Protein AF-A0AA38N1B0-F1 (afdb_monomer_lite)

Structure (mmCIF, N/CA/C/O backbone):
data_AF-A0AA38N1B0-F1
#
_entry.id   AF-A0AA38N1B0-F1
#
loop_
_atom_site.group_PDB
_atom_site.id
_atom_site.type_symbol
_atom_site.label_atom_id
_atom_site.label_alt_id
_atom_site.label_comp_id
_atom_site.label_asym_id
_atom_site.label_entity_id
_atom_site.label_seq_id
_atom_site.pdbx_PDB_ins_code
_atom_site.Cartn_x
_atom_site.Cartn_y
_atom_site.Cartn_z
_atom_site.occupancy
_atom_site.B_iso_or_equiv
_atom_site.auth_seq_id
_atom_site.auth_comp_id
_atom_site.auth_asym_id
_atom_site.auth_atom_id
_atom_site.pdbx_PDB_model_num
ATOM 1 N N . ALA A 1 1 ? -38.337 -31.401 10.855 1.00 45.81 1 ALA A N 1
ATOM 2 C CA . ALA A 1 1 ? -36.876 -31.281 10.657 1.00 45.81 1 ALA A CA 1
ATOM 3 C C . ALA A 1 1 ? -36.665 -30.199 9.605 1.00 45.81 1 ALA A C 1
ATOM 5 O O . ALA A 1 1 ? -37.387 -30.229 8.626 1.00 45.81 1 ALA A O 1
ATOM 6 N N . GLN A 1 2 ? -35.839 -29.174 9.771 1.00 42.50 2 GLN A N 1
ATOM 7 C CA . GLN A 1 2 ? -34.552 -29.083 10.456 1.00 42.50 2 GLN A CA 1
ATOM 8 C C . GLN A 1 2 ? -34.498 -27.804 11.305 1.00 42.50 2 GLN A C 1
ATOM 10 O O . GLN A 1 2 ? -34.863 -26.734 10.830 1.00 42.50 2 GLN A O 1
ATOM 15 N N . GLY A 1 3 ? -34.069 -27.936 12.560 1.00 41.25 3 GLY A N 1
ATOM 16 C CA . GLY A 1 3 ? -33.640 -26.801 13.369 1.00 41.25 3 GLY A CA 1
ATOM 17 C C . GLY A 1 3 ? -32.217 -26.426 12.973 1.00 41.25 3 GLY A C 1
ATOM 18 O O . GLY A 1 3 ? -31.372 -27.308 12.811 1.00 41.25 3 GLY A O 1
ATOM 19 N N . ASP A 1 4 ? -31.981 -25.132 12.787 1.00 41.34 4 ASP A N 1
ATOM 20 C CA . ASP A 1 4 ? -30.656 -24.564 12.584 1.00 41.34 4 ASP A CA 1
ATOM 21 C C . ASP A 1 4 ? -29.789 -24.841 13.826 1.00 41.34 4 ASP A C 1
ATOM 23 O O . ASP A 1 4 ? -30.097 -24.419 14.945 1.00 41.34 4 ASP A O 1
ATOM 27 N N . LEU A 1 5 ? -28.704 -25.591 13.622 1.00 48.16 5 LEU A N 1
ATOM 28 C CA . LEU A 1 5 ? -27.707 -25.953 14.634 1.00 48.16 5 LEU A CA 1
ATOM 29 C C . LEU A 1 5 ? -27.040 -24.722 15.282 1.00 48.16 5 LEU A C 1
ATOM 31 O O . LEU A 1 5 ? -26.420 -24.860 16.337 1.00 48.16 5 LEU A O 1
ATOM 35 N N . ALA A 1 6 ? -27.189 -23.525 14.703 1.00 47.28 6 ALA A N 1
ATOM 36 C CA . ALA A 1 6 ? -26.674 -22.277 15.263 1.00 47.28 6 ALA A CA 1
ATOM 37 C C . ALA A 1 6 ? -27.492 -21.729 16.449 1.00 47.28 6 ALA A C 1
ATOM 39 O O . ALA A 1 6 ? -26.969 -20.937 17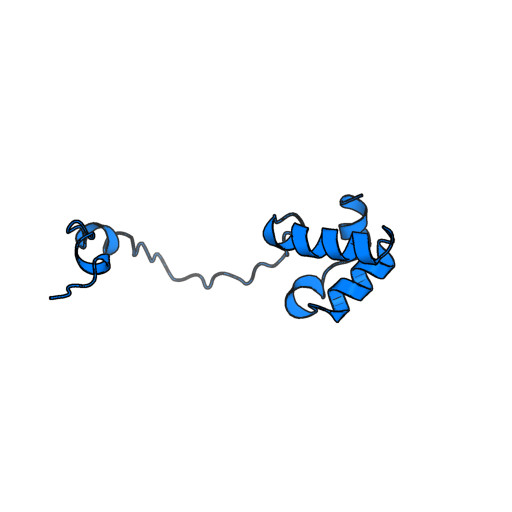.235 1.00 47.28 6 ALA A O 1
ATOM 40 N N . SER A 1 7 ? -28.758 -22.131 16.616 1.00 43.66 7 SER A N 1
ATOM 41 C CA . SER A 1 7 ? -29.605 -21.619 17.708 1.00 43.66 7 SER A CA 1
ATOM 42 C C . SER A 1 7 ? -29.460 -22.399 19.020 1.00 43.66 7 SER A C 1
ATOM 44 O O . SER A 1 7 ? -29.796 -21.875 20.077 1.00 43.66 7 SER A O 1
ATOM 46 N N . ILE A 1 8 ? -28.945 -23.633 18.977 1.00 50.66 8 ILE A N 1
ATOM 47 C CA . ILE A 1 8 ? -28.922 -24.555 20.131 1.00 50.66 8 ILE A CA 1
ATOM 48 C C . ILE A 1 8 ? -27.678 -24.353 21.020 1.00 50.66 8 ILE A C 1
ATOM 50 O O . ILE A 1 8 ? -27.644 -24.791 22.165 1.00 50.66 8 ILE A O 1
ATOM 54 N N . SER A 1 9 ? -26.653 -23.650 20.536 1.00 49.16 9 SER A N 1
ATOM 55 C CA . SER A 1 9 ? -25.360 -23.500 21.219 1.00 49.16 9 SER A CA 1
ATOM 56 C C . SER A 1 9 ? -25.208 -22.220 22.050 1.00 49.16 9 SER A C 1
ATOM 58 O O . SER A 1 9 ? -24.095 -21.900 22.465 1.00 49.16 9 SER A O 1
ATOM 60 N N . ARG A 1 10 ? -26.293 -21.492 22.349 1.00 52.03 10 ARG A N 1
ATOM 61 C CA . ARG A 1 10 ? -26.243 -20.366 23.295 1.00 52.03 10 ARG A CA 1
ATOM 62 C C . ARG A 1 10 ? -26.605 -20.844 24.707 1.00 52.03 10 ARG A C 1
ATOM 64 O O . ARG A 1 10 ? -27.791 -20.979 24.997 1.00 52.03 10 ARG A O 1
ATOM 71 N N . PRO A 1 11 ? -25.630 -21.104 25.600 1.00 45.75 11 PRO A N 1
ATOM 72 C CA . PRO A 1 11 ? -25.934 -21.216 27.019 1.00 45.75 11 PRO A CA 1
ATOM 73 C C . PRO A 1 11 ? -26.531 -19.882 27.488 1.00 45.75 11 PRO A C 1
ATOM 75 O O . PRO A 1 11 ? -25.996 -18.816 27.178 1.00 45.75 11 PRO A O 1
ATOM 78 N N . GLY A 1 12 ? -27.667 -19.963 28.183 1.00 52.84 12 GLY A N 1
ATOM 79 C CA . GLY A 1 12 ? -28.442 -18.837 28.700 1.00 52.84 12 GLY A CA 1
ATOM 80 C C . GLY A 1 12 ? -27.652 -17.964 29.671 1.00 52.84 12 GLY A C 1
ATOM 81 O O . GLY A 1 12 ? -27.728 -18.139 30.880 1.00 52.84 12 GLY A O 1
ATOM 82 N N . PHE A 1 13 ? -26.912 -17.009 29.120 1.00 49.94 13 PHE A N 1
ATOM 83 C CA . PHE A 1 13 ? -26.209 -15.960 29.848 1.00 49.94 13 PHE A CA 1
ATOM 84 C C . PHE A 1 13 ? -26.494 -14.609 29.183 1.00 49.94 13 PHE A C 1
ATOM 86 O O . PHE A 1 13 ? -25.590 -13.909 28.731 1.00 49.94 13 PHE A O 1
ATOM 93 N N . GLU A 1 14 ? -27.774 -14.246 29.100 1.00 54.31 14 GLU A N 1
ATOM 94 C CA . GLU A 1 14 ? -28.197 -12.898 28.686 1.00 54.31 14 GLU A CA 1
ATOM 95 C C . GLU A 1 14 ? -27.806 -11.840 29.741 1.00 54.31 14 GLU A C 1
ATOM 97 O O . GLU A 1 14 ? -27.532 -10.691 29.405 1.00 54.31 14 GLU A O 1
ATOM 102 N N . GLU A 1 15 ? -27.617 -12.250 30.999 1.00 51.66 15 GLU A N 1
ATOM 103 C CA . GLU A 1 15 ? -27.279 -11.364 32.124 1.00 51.66 15 GLU A CA 1
ATOM 104 C C . GLU A 1 15 ? -25.857 -10.768 32.063 1.00 51.66 15 GLU A C 1
ATOM 106 O O . GLU A 1 15 ? -25.589 -9.694 32.604 1.00 51.66 15 GLU A O 1
ATOM 111 N N . TRP A 1 16 ? -24.917 -11.426 31.373 1.00 50.31 16 TRP A N 1
ATOM 112 C CA . TRP A 1 16 ? -23.527 -10.952 31.272 1.00 50.31 16 TRP A CA 1
ATOM 113 C C . TRP A 1 16 ? -23.403 -9.675 30.423 1.00 50.31 16 TRP A C 1
ATOM 115 O O . TRP A 1 16 ? -22.436 -8.920 30.574 1.00 50.31 16 TRP A O 1
ATOM 125 N N . GLN A 1 17 ? -24.341 -9.442 29.495 1.00 53.16 17 GLN A N 1
ATOM 126 C CA . GLN A 1 17 ? -24.183 -8.409 28.468 1.00 53.16 17 GLN A CA 1
ATOM 127 C C . GLN A 1 17 ? -24.731 -7.049 28.918 1.00 53.16 17 GLN A C 1
ATOM 129 O O . GLN A 1 17 ? -24.239 -6.017 28.463 1.00 53.16 17 GLN A O 1
ATOM 134 N N . GLU A 1 18 ? -25.679 -7.026 29.856 1.00 53.09 18 GLU A N 1
ATOM 135 C CA . GLU A 1 18 ? -26.302 -5.784 30.330 1.00 53.09 18 GLU A CA 1
ATOM 136 C C . GLU A 1 18 ? -25.385 -4.983 31.271 1.00 53.09 18 GLU A C 1
ATOM 138 O O . GLU A 1 18 ? -25.387 -3.751 31.257 1.00 53.09 18 GLU A O 1
ATOM 143 N N . ASN A 1 19 ? -24.496 -5.657 32.008 1.00 52.59 19 ASN A N 1
ATOM 144 C CA . ASN A 1 19 ? -23.637 -5.026 33.017 1.00 52.59 19 ASN A CA 1
ATOM 145 C C . ASN A 1 19 ? -22.328 -4.408 32.478 1.00 52.59 19 ASN A C 1
ATOM 147 O O . ASN A 1 19 ? -21.523 -3.888 33.252 1.00 52.59 19 ASN A O 1
ATOM 151 N N . ARG A 1 20 ? -22.088 -4.426 31.156 1.00 54.03 20 ARG A N 1
ATOM 152 C CA . ARG A 1 20 ? -20.936 -3.736 30.533 1.00 54.03 20 ARG A CA 1
ATOM 153 C C . ARG A 1 20 ? -21.269 -2.419 29.844 1.00 54.03 20 ARG A C 1
ATOM 155 O O . ARG A 1 20 ? -20.364 -1.804 29.278 1.00 54.03 20 ARG A O 1
ATOM 162 N N . ASN A 1 21 ? -22.485 -1.899 29.989 1.00 50.88 21 ASN A N 1
ATOM 163 C CA . ASN A 1 21 ? -22.742 -0.484 29.716 1.00 50.88 21 ASN A CA 1
ATOM 164 C C . ASN A 1 21 ? -22.215 0.389 30.866 1.00 50.88 21 ASN A C 1
ATOM 166 O O . ASN A 1 21 ? -22.925 1.198 31.455 1.00 50.88 21 ASN A O 1
ATOM 170 N N . GLY A 1 22 ? -20.912 0.280 31.141 1.00 43.44 22 GLY A N 1
ATOM 171 C CA . GLY A 1 22 ? -20.131 1.300 31.831 1.00 43.44 22 GLY A CA 1
ATOM 172 C C . GLY A 1 22 ? -19.962 2.524 30.930 1.00 43.44 22 GLY A C 1
ATOM 173 O O . GLY A 1 22 ? -18.845 2.940 30.638 1.00 43.44 22 GLY A O 1
ATOM 174 N N . ALA A 1 23 ? -21.072 3.091 30.456 1.00 52.44 23 ALA A N 1
ATOM 175 C CA . ALA A 1 23 ? -21.113 4.348 29.733 1.00 52.44 23 ALA A CA 1
ATOM 176 C C . ALA A 1 23 ? -20.924 5.499 30.734 1.00 52.44 23 ALA A C 1
ATOM 178 O O . ALA A 1 23 ? -21.838 6.264 31.030 1.00 52.44 23 ALA A O 1
ATOM 179 N N . ARG A 1 24 ? -19.705 5.640 31.267 1.00 46.09 24 ARG A N 1
ATOM 180 C CA . ARG A 1 24 ? -19.262 6.907 31.858 1.00 46.09 24 ARG A CA 1
ATOM 181 C C . ARG A 1 24 ? -18.988 7.887 30.721 1.00 46.09 24 ARG A C 1
ATOM 183 O O . ARG A 1 24 ? -17.860 7.974 30.255 1.00 46.09 24 ARG A O 1
ATOM 190 N N . GLY A 1 25 ? -20.039 8.589 30.294 1.00 46.47 25 GLY A N 1
ATOM 191 C CA . GLY A 1 25 ? -19.965 9.794 29.466 1.00 46.47 25 GLY A CA 1
ATOM 192 C C . GLY A 1 25 ? -19.308 9.555 28.114 1.00 46.47 25 GLY A C 1
ATOM 193 O O . GLY A 1 25 ? -18.094 9.682 27.99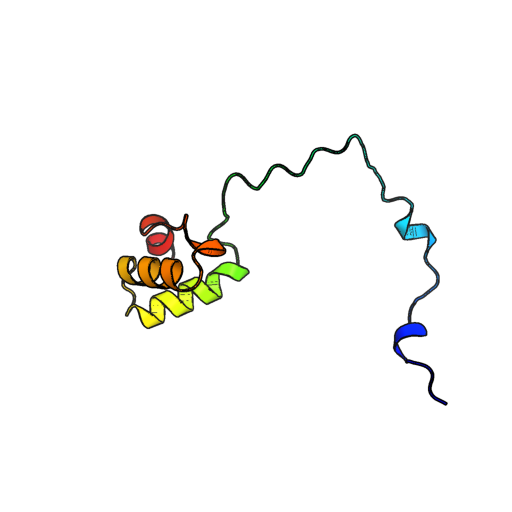5 1.00 46.47 25 GLY A O 1
ATOM 194 N N . GLY A 1 26 ? -20.121 9.220 27.108 1.00 48.16 26 GLY A N 1
ATOM 195 C CA . GLY A 1 26 ? -19.701 9.001 25.726 1.00 48.16 26 GLY A CA 1
ATOM 196 C C . GLY A 1 26 ? -18.659 10.016 25.263 1.00 48.16 26 GLY A C 1
ATOM 197 O O . GLY A 1 26 ? -18.981 11.130 24.866 1.00 48.16 26 GLY A O 1
ATOM 198 N N . LYS A 1 27 ? -17.391 9.611 25.308 1.00 45.84 27 LYS A N 1
ATOM 199 C CA . LYS A 1 27 ? -16.349 10.232 24.512 1.00 45.84 27 LYS A CA 1
ATOM 200 C C . LYS A 1 27 ? -16.499 9.592 23.148 1.00 45.84 27 LYS A C 1
ATOM 202 O O . LYS A 1 27 ? -16.245 8.393 23.016 1.00 45.84 27 LYS A O 1
ATOM 207 N N . GLU A 1 28 ? -16.937 10.371 22.161 1.00 52.81 28 GLU A N 1
ATOM 208 C CA . GLU A 1 28 ? -16.698 10.035 20.760 1.00 52.81 28 GLU A CA 1
ATOM 209 C C . GLU A 1 28 ? -15.270 9.501 20.673 1.00 52.81 28 GLU A C 1
ATOM 211 O O . GLU A 1 28 ? -14.329 10.145 21.154 1.00 52.81 28 GLU A O 1
ATOM 216 N N . GLN A 1 29 ? -15.108 8.275 20.172 1.00 54.25 29 GLN A N 1
ATOM 217 C CA . GLN A 1 29 ? -13.778 7.749 19.923 1.00 54.25 29 GLN A CA 1
ATOM 218 C C . GLN A 1 29 ? -13.138 8.704 18.921 1.00 54.25 29 GLN A C 1
ATOM 220 O O . GLN A 1 29 ? -13.466 8.680 17.736 1.00 54.25 29 GLN A O 1
ATOM 225 N N . ASN A 1 30 ? -12.288 9.603 19.422 1.00 50.66 30 ASN A N 1
ATOM 226 C CA . ASN A 1 30 ? -11.522 10.518 18.596 1.00 50.66 30 ASN A CA 1
ATOM 227 C C . ASN A 1 30 ? -10.906 9.687 17.473 1.00 50.66 30 ASN A C 1
ATOM 229 O O . ASN A 1 30 ? -10.202 8.712 17.756 1.00 50.66 30 ASN A O 1
ATOM 233 N N . LYS A 1 31 ? -11.202 10.047 16.215 1.00 56.94 31 LYS A N 1
ATOM 234 C CA . LYS A 1 31 ? -10.586 9.421 15.039 1.00 56.94 31 LYS A CA 1
ATOM 235 C C . LYS A 1 31 ? -9.097 9.285 15.323 1.00 56.94 31 LYS A C 1
ATOM 237 O O . LYS A 1 31 ? -8.458 10.278 15.672 1.00 56.94 31 LYS A O 1
ATOM 242 N N . ALA A 1 32 ? -8.573 8.064 15.224 1.00 57.69 32 ALA A N 1
ATOM 243 C CA . ALA A 1 32 ? -7.173 7.790 15.502 1.00 57.69 32 ALA A CA 1
ATOM 244 C C . ALA A 1 32 ? -6.302 8.824 14.770 1.00 57.69 32 ALA A C 1
ATOM 246 O O . ALA A 1 32 ? -6.278 8.881 13.541 1.00 57.69 32 ALA A O 1
ATOM 247 N N . VAL A 1 33 ? -5.620 9.679 15.537 1.00 64.38 33 VAL A N 1
ATOM 248 C CA . VAL A 1 33 ? -4.847 10.817 15.004 1.00 64.38 33 VAL A CA 1
ATOM 249 C C . VAL A 1 33 ? -3.657 10.323 14.171 1.00 64.38 33 VAL A C 1
ATOM 251 O O . VAL A 1 33 ? -3.139 11.037 13.314 1.00 64.38 33 VAL A O 1
ATOM 254 N N . ARG A 1 34 ? -3.237 9.069 14.388 1.00 72.31 34 ARG A N 1
ATOM 255 C CA . ARG A 1 34 ? -2.085 8.448 13.743 1.00 72.31 34 ARG A CA 1
ATOM 256 C C . ARG A 1 34 ? -2.399 7.013 13.330 1.00 72.31 34 ARG A C 1
ATOM 258 O O . ARG A 1 34 ? -2.780 6.199 14.166 1.00 72.31 34 ARG A O 1
ATOM 265 N N . THR A 1 35 ? -2.179 6.697 12.057 1.00 84.25 35 THR A N 1
ATOM 266 C CA . THR A 1 35 ? -2.242 5.319 11.557 1.00 84.25 35 THR A CA 1
ATOM 267 C C . THR A 1 35 ? -1.044 4.535 12.088 1.00 84.25 35 THR A C 1
ATOM 269 O O . THR A 1 35 ? 0.106 4.942 11.892 1.00 84.25 35 THR A O 1
ATOM 272 N N . ASN A 1 36 ? -1.293 3.408 12.758 1.00 88.38 36 ASN A N 1
ATOM 273 C CA . ASN A 1 36 ? -0.237 2.449 13.058 1.00 88.38 36 ASN A CA 1
ATOM 274 C C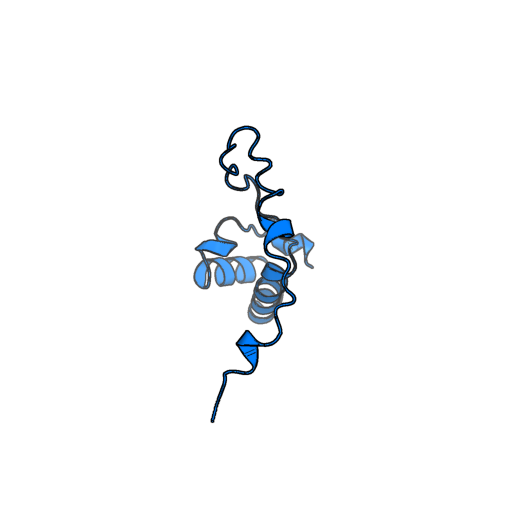 . ASN A 1 36 ? 0.093 1.663 11.783 1.00 88.38 36 ASN A C 1
ATOM 276 O O . ASN A 1 36 ? -0.525 0.644 11.493 1.00 88.38 36 ASN A O 1
ATOM 280 N N . TRP A 1 37 ? 1.081 2.140 11.029 1.00 89.44 37 TRP A N 1
ATOM 281 C CA . TRP A 1 37 ? 1.537 1.476 9.807 1.00 89.44 37 TRP A CA 1
ATOM 282 C C . TRP A 1 37 ? 2.141 0.090 10.055 1.00 89.44 37 TRP A C 1
ATOM 284 O O . TRP A 1 37 ? 2.193 -0.710 9.133 1.00 89.44 37 TRP A O 1
ATOM 294 N N . PHE A 1 38 ? 2.532 -0.215 11.298 1.00 86.25 38 PHE A N 1
ATOM 295 C CA . PHE A 1 38 ? 3.029 -1.521 11.732 1.00 86.25 38 PHE A CA 1
ATOM 296 C C . PHE A 1 38 ? 1.917 -2.422 12.281 1.00 86.25 38 PHE A C 1
ATOM 298 O O . PHE A 1 38 ? 2.187 -3.355 13.027 1.00 86.25 38 PHE A O 1
ATOM 305 N N . HIS A 1 39 ? 0.671 -2.218 11.862 1.00 88.38 39 HIS A N 1
ATOM 306 C CA . HIS A 1 39 ? -0.418 -3.139 12.166 1.00 88.38 39 HIS A CA 1
ATOM 307 C C . HIS A 1 39 ? -0.452 -4.328 11.178 1.00 88.38 39 HIS A C 1
ATOM 309 O O . HIS A 1 39 ? -0.499 -4.065 9.975 1.00 88.38 39 HIS A O 1
ATOM 315 N N . PRO A 1 40 ? -0.511 -5.602 11.630 1.00 89.75 40 PRO A N 1
ATOM 316 C CA . PRO A 1 40 ? -0.434 -6.792 10.765 1.00 89.75 40 PRO A CA 1
ATOM 317 C C . PRO A 1 40 ? -1.392 -6.802 9.570 1.00 89.75 40 PRO A C 1
ATOM 319 O O . PRO A 1 40 ? -1.038 -7.259 8.489 1.00 89.75 40 PRO A O 1
ATOM 322 N N . PHE A 1 41 ? -2.587 -6.229 9.738 1.00 90.31 41 PHE A N 1
ATOM 323 C CA . PHE A 1 41 ? -3.561 -6.058 8.653 1.00 90.31 41 PHE A CA 1
ATOM 324 C C . PHE A 1 41 ? -3.000 -5.288 7.444 1.00 90.31 41 PHE A C 1
ATOM 326 O O . PHE A 1 41 ? -3.288 -5.630 6.304 1.00 90.31 41 PHE A O 1
ATOM 333 N N . LEU A 1 42 ? -2.180 -4.260 7.682 1.00 90.88 42 LEU A N 1
ATOM 334 C CA . LEU A 1 42 ? -1.602 -3.433 6.620 1.00 90.88 42 LEU A CA 1
ATOM 335 C C . LEU A 1 42 ? -0.358 -4.077 5.995 1.00 90.88 42 LEU A C 1
ATOM 337 O O . LEU A 1 42 ? -0.010 -3.723 4.869 1.00 90.88 42 LEU A O 1
ATOM 341 N N . TRP A 1 43 ? 0.296 -5.009 6.700 1.00 90.88 43 TRP A N 1
ATOM 342 C CA . TRP A 1 43 ? 1.570 -5.606 6.280 1.00 90.88 43 TRP A CA 1
ATOM 343 C C . TRP A 1 43 ? 1.423 -6.389 4.994 1.00 90.88 43 TRP A C 1
ATOM 345 O O . TRP A 1 43 ? 2.263 -6.266 4.116 1.00 90.88 43 TRP A O 1
ATOM 355 N N . VAL A 1 44 ? 0.339 -7.154 4.867 1.00 92.06 44 VAL A N 1
ATOM 356 C CA . VAL A 1 44 ? 0.096 -7.991 3.688 1.00 92.06 44 VAL A CA 1
ATOM 357 C C . VAL A 1 44 ? 0.024 -7.130 2.423 1.00 92.06 44 VAL A C 1
ATOM 359 O O . VAL A 1 44 ? 0.624 -7.480 1.410 1.00 92.06 44 VAL A O 1
ATOM 362 N N . GLY A 1 45 ? -0.645 -5.974 2.499 1.00 93.62 45 GLY A N 1
ATOM 363 C CA . GLY A 1 45 ? -0.712 -5.024 1.389 1.00 93.62 45 GLY A CA 1
ATOM 364 C C . GLY A 1 45 ? 0.636 -4.363 1.096 1.00 93.62 45 GLY A C 1
ATOM 365 O O . GLY A 1 45 ? 1.048 -4.303 -0.060 1.00 93.62 45 GLY A O 1
ATOM 366 N N . ILE A 1 46 ? 1.358 -3.924 2.135 1.00 92.50 46 ILE A N 1
ATOM 367 C CA . ILE A 1 46 ? 2.680 -3.295 1.979 1.00 92.50 46 ILE A CA 1
ATOM 368 C C . ILE A 1 46 ? 3.687 -4.280 1.370 1.00 92.50 46 ILE A C 1
ATOM 370 O O . ILE A 1 46 ? 4.407 -3.917 0.446 1.00 92.50 46 ILE A O 1
ATOM 374 N N . ASP A 1 47 ? 3.713 -5.525 1.839 1.00 93.19 47 ASP A N 1
ATOM 375 C CA . ASP A 1 47 ? 4.605 -6.575 1.345 1.00 93.19 47 ASP A CA 1
ATOM 376 C C . ASP A 1 47 ? 4.289 -6.958 -0.110 1.00 93.19 47 ASP A C 1
ATOM 378 O O . ASP A 1 47 ? 5.190 -7.046 -0.945 1.00 93.19 47 ASP A O 1
ATOM 382 N N . ALA A 1 48 ? 3.006 -7.104 -0.455 1.00 94.81 48 ALA A N 1
ATOM 383 C CA . ALA A 1 48 ? 2.594 -7.348 -1.834 1.00 94.81 48 ALA A CA 1
ATOM 384 C C . ALA A 1 48 ? 3.009 -6.197 -2.768 1.00 94.81 48 ALA A C 1
ATOM 386 O O . ALA A 1 48 ? 3.530 -6.445 -3.856 1.00 94.81 48 ALA A O 1
ATOM 387 N N . ALA A 1 49 ? 2.827 -4.944 -2.339 1.00 95.38 49 ALA A N 1
ATOM 388 C CA . ALA A 1 49 ? 3.251 -3.776 -3.105 1.00 95.38 49 ALA A CA 1
ATOM 389 C C . ALA A 1 49 ? 4.777 -3.690 -3.242 1.00 95.38 49 ALA A C 1
ATOM 391 O O . ALA A 1 49 ? 5.272 -3.379 -4.320 1.00 95.38 49 ALA A O 1
ATOM 392 N N . MET A 1 50 ? 5.530 -4.020 -2.188 1.00 94.94 50 MET A N 1
ATOM 393 C CA . MET A 1 50 ? 6.994 -4.082 -2.232 1.00 94.94 50 MET A CA 1
ATOM 394 C C . MET A 1 50 ? 7.496 -5.134 -3.221 1.00 94.94 50 MET A C 1
ATOM 396 O O . MET A 1 50 ? 8.424 -4.856 -3.977 1.00 94.94 50 MET A O 1
ATOM 400 N N . ARG A 1 51 ? 6.857 -6.309 -3.272 1.00 95.00 51 ARG A N 1
ATOM 401 C CA . ARG A 1 51 ? 7.168 -7.348 -4.266 1.00 95.00 51 ARG A CA 1
ATOM 402 C C . ARG A 1 51 ? 6.846 -6.906 -5.694 1.00 95.00 51 ARG A C 1
ATOM 404 O O . ARG A 1 51 ? 7.644 -7.158 -6.585 1.00 95.00 51 ARG A O 1
ATOM 411 N N . LYS A 1 52 ? 5.719 -6.217 -5.913 1.00 95.50 52 LYS A N 1
ATOM 412 C CA . LYS A 1 52 ? 5.364 -5.633 -7.224 1.00 95.50 52 LYS A CA 1
ATOM 413 C C . LYS A 1 52 ? 6.315 -4.511 -7.658 1.00 95.50 52 LYS A C 1
ATOM 415 O O . LYS A 1 52 ? 6.470 -4.273 -8.847 1.00 95.50 52 LYS A O 1
ATOM 420 N N . ALA A 1 53 ? 6.901 -3.805 -6.696 1.00 94.75 53 ALA A N 1
ATOM 421 C CA . ALA A 1 53 ? 7.794 -2.674 -6.916 1.00 94.75 53 ALA A CA 1
ATOM 422 C C . ALA A 1 53 ? 9.278 -3.066 -6.997 1.00 94.75 53 ALA A C 1
ATOM 424 O O . ALA A 1 53 ? 10.127 -2.186 -6.874 1.00 94.75 53 ALA A O 1
ATOM 425 N N . ASP A 1 54 ? 9.613 -4.357 -7.096 1.00 94.62 54 ASP A N 1
ATOM 426 C CA . ASP A 1 54 ? 10.999 -4.847 -7.048 1.00 94.62 54 ASP A CA 1
ATOM 427 C C . ASP A 1 54 ? 11.797 -4.265 -5.861 1.00 94.62 54 ASP A C 1
ATOM 429 O O . ASP A 1 54 ? 12.961 -3.880 -5.971 1.00 94.62 54 ASP A O 1
ATOM 433 N N . TRP A 1 55 ? 11.145 -4.170 -4.697 1.00 92.06 55 TRP A N 1
ATOM 434 C CA . TRP A 1 55 ? 11.685 -3.591 -3.461 1.00 92.06 55 TRP A CA 1
ATOM 435 C C . TRP A 1 55 ? 12.021 -2.085 -3.516 1.00 92.06 55 TRP A C 1
ATOM 437 O O . TRP A 1 55 ? 12.683 -1.559 -2.612 1.00 92.06 55 TRP A O 1
ATOM 447 N N . SER A 1 56 ? 11.522 -1.356 -4.518 1.00 94.56 56 SER A N 1
ATOM 448 C CA . SER A 1 56 ? 11.545 0.111 -4.574 1.00 94.56 56 SER A CA 1
ATOM 449 C C . SER A 1 56 ? 10.507 0.709 -3.621 1.00 94.56 56 SER A C 1
ATOM 451 O O . SER A 1 56 ? 9.298 0.591 -3.817 1.00 94.56 56 SER A O 1
ATOM 453 N N . CYS A 1 57 ? 10.967 1.414 -2.582 1.00 93.75 57 CYS A N 1
ATOM 454 C CA . CYS A 1 57 ? 10.066 2.054 -1.617 1.00 93.75 57 CYS A CA 1
ATOM 455 C C . CYS A 1 57 ? 9.193 3.151 -2.245 1.00 93.75 57 CYS A C 1
ATOM 457 O O . CYS A 1 57 ? 8.090 3.392 -1.767 1.00 93.75 57 CYS A O 1
ATOM 459 N N . GLU A 1 58 ? 9.685 3.863 -3.264 1.00 95.25 58 GLU A N 1
ATOM 460 C CA . GLU A 1 58 ? 8.901 4.913 -3.931 1.00 95.25 58 GLU A CA 1
ATOM 461 C C . GLU A 1 58 ? 7.773 4.327 -4.754 1.00 95.25 58 GLU A C 1
ATOM 463 O O . GLU A 1 58 ? 6.637 4.791 -4.658 1.00 95.25 58 GLU A O 1
ATOM 468 N N . ASP A 1 59 ? 8.078 3.293 -5.526 1.00 96.06 59 ASP A N 1
ATOM 469 C CA . ASP A 1 59 ? 7.089 2.686 -6.401 1.00 96.06 59 ASP A CA 1
ATOM 470 C C . ASP A 1 59 ? 6.070 1.886 -5.590 1.00 96.06 59 ASP A C 1
ATOM 472 O O . ASP A 1 59 ? 4.881 1.964 -5.884 1.00 96.06 59 ASP A O 1
ATOM 476 N N . ALA A 1 60 ? 6.474 1.271 -4.473 1.00 95.94 60 ALA A N 1
ATOM 477 C CA . ALA A 1 60 ? 5.538 0.661 -3.532 1.00 95.94 60 ALA A CA 1
ATOM 478 C C . ALA A 1 60 ? 4.534 1.681 -2.961 1.00 95.94 60 ALA A C 1
ATOM 480 O O . ALA A 1 60 ? 3.341 1.392 -2.906 1.00 95.94 60 ALA A O 1
ATOM 481 N N . VAL A 1 61 ? 4.972 2.895 -2.584 1.00 95.75 61 VAL A N 1
ATOM 482 C CA . VAL A 1 61 ? 4.043 3.960 -2.145 1.00 95.75 61 VAL A CA 1
ATOM 483 C C . VAL A 1 61 ? 3.084 4.343 -3.272 1.00 95.75 61 VAL A C 1
ATOM 485 O O . VAL A 1 61 ? 1.889 4.469 -3.019 1.00 95.75 61 VAL A O 1
ATOM 488 N N . LYS A 1 62 ? 3.578 4.517 -4.506 1.00 96.56 62 LYS A N 1
ATOM 489 C CA . LYS A 1 62 ? 2.726 4.861 -5.658 1.00 96.56 62 LYS A CA 1
ATOM 490 C C . LYS A 1 62 ? 1.667 3.787 -5.908 1.00 96.56 62 LYS A C 1
ATOM 492 O O . LYS A 1 62 ? 0.503 4.131 -6.083 1.00 96.56 62 LYS A O 1
ATOM 497 N N . ILE A 1 63 ? 2.057 2.511 -5.869 1.00 96.12 63 ILE A N 1
ATOM 498 C CA . ILE A 1 63 ? 1.146 1.369 -6.018 1.00 96.12 63 ILE A CA 1
ATOM 499 C C . ILE A 1 63 ? 0.092 1.389 -4.907 1.00 96.12 63 ILE A C 1
ATOM 501 O O . ILE A 1 63 ? -1.097 1.357 -5.200 1.00 96.12 63 ILE A O 1
ATOM 505 N N . LEU A 1 64 ? 0.500 1.531 -3.642 1.00 95.56 64 LEU A N 1
ATOM 506 C CA . LEU A 1 64 ? -0.424 1.542 -2.500 1.00 95.56 64 LEU A CA 1
ATOM 507 C C . LEU A 1 64 ? -1.396 2.725 -2.532 1.00 95.56 64 LEU A C 1
ATOM 509 O O . LEU A 1 64 ? -2.570 2.569 -2.204 1.00 95.56 64 LEU A O 1
ATOM 513 N N . HIS A 1 65 ? -0.924 3.904 -2.938 1.00 96.12 65 HIS A N 1
ATOM 514 C CA . HIS A 1 65 ? -1.776 5.079 -3.111 1.00 96.12 65 HIS A CA 1
ATOM 515 C C . HIS A 1 65 ? -2.754 4.920 -4.277 1.00 96.12 65 HIS A C 1
ATOM 517 O O . HIS A 1 65 ? -3.844 5.480 -4.221 1.00 96.12 65 HIS A O 1
ATOM 523 N N . HIS A 1 66 ? -2.372 4.192 -5.327 1.00 96.06 66 HIS A N 1
ATOM 524 C CA . HIS A 1 66 ? -3.238 3.952 -6.472 1.00 96.06 66 HIS A CA 1
ATOM 525 C C . HIS A 1 66 ? -4.298 2.881 -6.186 1.00 96.06 66 HIS A C 1
ATOM 527 O O . HIS A 1 66 ? -5.461 3.088 -6.518 1.00 96.06 66 HIS A O 1
ATOM 533 N N . GLU A 1 67 ? -3.909 1.765 -5.562 1.00 94.56 67 GLU A N 1
ATOM 534 C CA . GLU A 1 67 ? -4.797 0.625 -5.301 1.00 94.56 67 GLU A CA 1
ATOM 535 C C . GLU A 1 67 ? -5.766 0.895 -4.139 1.00 94.56 67 GLU A C 1
ATOM 537 O O . GLU A 1 67 ? -6.941 0.553 -4.232 1.00 94.56 67 GLU A O 1
ATOM 542 N N . HIS A 1 68 ? -5.286 1.524 -3.060 1.00 93.06 68 HIS A N 1
ATOM 543 C CA . HIS A 1 68 ? -6.044 1.708 -1.815 1.00 93.06 68 HIS A CA 1
ATOM 544 C C . HIS A 1 68 ? -5.761 3.079 -1.166 1.00 93.06 68 HIS A C 1
ATOM 546 O O . HIS A 1 68 ? -5.192 3.156 -0.063 1.00 93.06 68 HIS A O 1
ATOM 552 N N . PRO A 1 69 ? -6.129 4.194 -1.827 1.00 92.75 69 PRO A N 1
ATOM 553 C CA . PRO A 1 69 ? -5.876 5.547 -1.324 1.00 92.75 69 PRO A CA 1
ATOM 554 C C . PRO A 1 69 ? -6.506 5.814 0.052 1.00 92.75 69 PRO A C 1
ATOM 556 O O . PRO A 1 69 ? -5.957 6.582 0.843 1.00 92.75 69 PRO A O 1
ATOM 559 N N . GLU A 1 70 ? -7.628 5.173 0.376 1.00 90.44 70 GLU A N 1
ATOM 560 C CA . GLU A 1 70 ? -8.334 5.308 1.651 1.00 90.44 70 GLU A CA 1
ATOM 561 C C . GLU A 1 70 ? -7.540 4.755 2.843 1.00 90.44 70 GLU A C 1
ATOM 563 O O . GLU A 1 70 ? -7.603 5.312 3.942 1.00 90.44 70 GLU A O 1
ATOM 568 N N . LEU A 1 71 ? -6.754 3.697 2.621 1.00 90.25 71 LEU A N 1
ATOM 569 C CA . LEU A 1 71 ? -5.927 3.068 3.652 1.00 90.25 71 LEU A CA 1
ATOM 570 C C . LEU A 1 71 ? -4.526 3.674 3.691 1.00 90.25 71 LEU A C 1
ATOM 572 O O . LEU A 1 71 ? -4.000 3.957 4.771 1.00 90.25 71 LEU A O 1
ATOM 576 N N . TYR A 1 72 ? -3.926 3.891 2.521 1.00 93.12 72 TYR A N 1
ATOM 577 C CA . TYR A 1 72 ? -2.514 4.240 2.410 1.00 93.12 72 TYR A CA 1
ATOM 578 C C . TYR A 1 72 ? -2.252 5.675 1.986 1.00 93.12 72 TYR A C 1
ATOM 580 O O . TYR A 1 72 ? -1.095 6.047 1.970 1.00 93.12 72 TYR A O 1
ATOM 588 N N . GLY A 1 73 ? -3.244 6.530 1.726 1.00 90.94 73 GLY A N 1
ATOM 589 C CA . GLY A 1 73 ? -3.000 7.890 1.213 1.00 90.94 73 GLY A CA 1
ATOM 590 C C . GLY A 1 73 ? -2.149 8.802 2.114 1.00 90.94 73 GLY A C 1
ATOM 591 O O . GLY A 1 73 ? -1.649 9.830 1.667 1.00 90.94 73 GLY A O 1
ATOM 592 N N . LYS A 1 74 ? -1.965 8.435 3.391 1.00 91.62 74 LYS A N 1
ATOM 593 C CA . LYS A 1 74 ? -1.059 9.112 4.342 1.00 91.62 74 LYS A CA 1
ATOM 594 C C . LYS A 1 74 ? 0.276 8.382 4.543 1.00 91.62 74 LYS A C 1
ATOM 596 O O . LYS A 1 74 ? 1.084 8.798 5.379 1.00 91.62 74 LYS A O 1
ATOM 601 N N . LEU A 1 75 ? 0.486 7.263 3.858 1.00 91.56 75 LEU A N 1
ATOM 602 C CA . LEU A 1 75 ? 1.714 6.489 3.919 1.00 91.56 75 LEU A CA 1
ATOM 603 C C . LEU A 1 75 ? 2.817 7.277 3.214 1.00 91.56 75 LEU A C 1
ATOM 605 O O . LEU A 1 75 ? 2.600 7.990 2.241 1.00 91.56 75 LEU A O 1
ATOM 609 N N . THR A 1 76 ? 4.034 7.182 3.734 1.00 92.88 76 THR A N 1
ATOM 610 C CA . THR A 1 76 ? 5.182 7.886 3.157 1.00 92.88 76 THR A CA 1
ATOM 6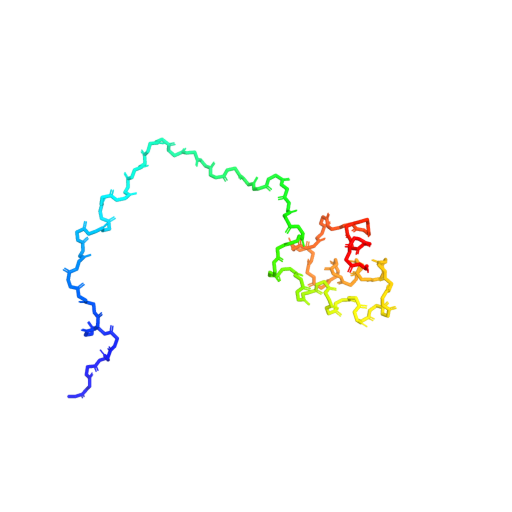11 C C . THR A 1 76 ? 6.301 6.903 2.880 1.00 92.88 76 THR A C 1
ATOM 613 O O . THR A 1 76 ? 6.450 5.904 3.590 1.00 92.88 76 THR A O 1
ATOM 616 N N . ARG A 1 77 ? 7.162 7.232 1.909 1.00 93.62 77 ARG A N 1
ATOM 617 C CA . ARG A 1 77 ? 8.371 6.453 1.586 1.00 93.62 77 ARG A CA 1
ATOM 618 C C . ARG A 1 77 ? 9.205 6.170 2.839 1.00 93.62 77 ARG A C 1
ATOM 620 O O . ARG A 1 77 ? 9.729 5.076 3.000 1.00 93.62 77 ARG A O 1
ATOM 627 N N . ARG A 1 78 ? 9.301 7.141 3.757 1.00 92.31 78 ARG A N 1
ATOM 628 C CA . ARG A 1 78 ? 10.060 7.007 5.011 1.00 92.31 78 ARG A CA 1
ATOM 629 C C . ARG A 1 78 ? 9.494 5.933 5.937 1.00 92.31 78 ARG A C 1
ATOM 631 O O . ARG A 1 78 ? 10.255 5.334 6.688 1.00 92.31 78 ARG A O 1
ATOM 638 N N . VAL A 1 79 ? 8.179 5.714 5.915 1.00 90.25 79 VAL A N 1
ATOM 639 C CA . VAL A 1 79 ? 7.561 4.615 6.659 1.00 90.25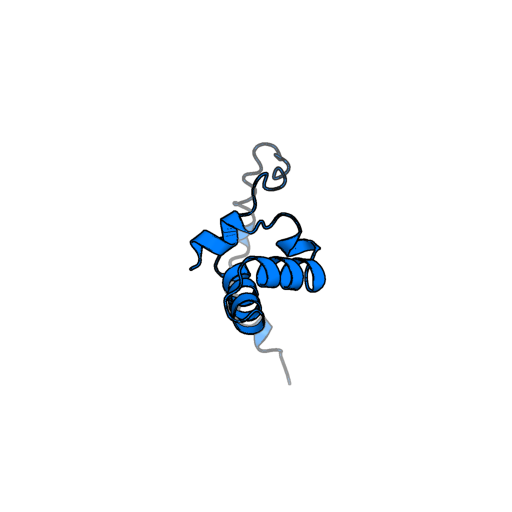 79 VAL A CA 1
ATOM 640 C C . VAL A 1 79 ? 7.934 3.297 6.002 1.00 90.25 79 VAL A C 1
ATOM 642 O O . VAL A 1 79 ? 8.470 2.463 6.716 1.00 90.25 79 VAL A O 1
ATOM 645 N N . ILE A 1 80 ? 7.747 3.151 4.682 1.00 89.50 80 ILE A N 1
ATOM 646 C CA . ILE A 1 80 ? 8.096 1.927 3.932 1.00 89.50 80 ILE A CA 1
ATOM 647 C C . ILE A 1 80 ? 9.580 1.574 4.071 1.00 89.50 80 ILE A C 1
ATOM 649 O O . ILE A 1 80 ? 9.919 0.416 4.247 1.00 89.50 80 ILE A O 1
ATOM 653 N N . TRP A 1 81 ? 10.478 2.558 4.093 1.00 90.62 81 TRP A N 1
ATOM 654 C CA . TRP A 1 81 ? 11.908 2.298 4.278 1.00 90.62 81 TRP A CA 1
ATOM 655 C C . TRP A 1 81 ? 12.231 1.563 5.589 1.00 90.62 81 TRP A C 1
ATOM 657 O O . TRP A 1 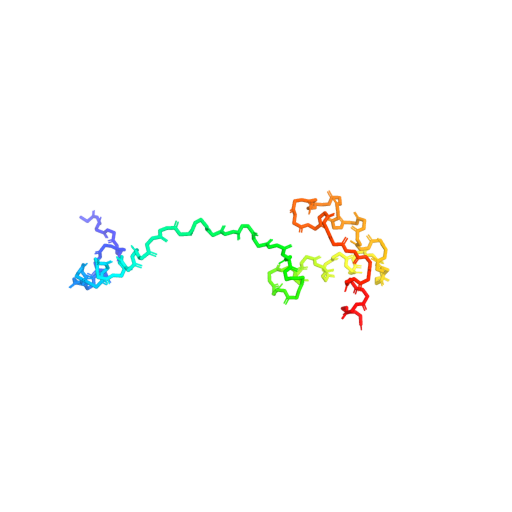81 ? 13.192 0.813 5.629 1.00 90.62 81 TRP A O 1
ATOM 667 N N . LYS A 1 82 ? 11.416 1.723 6.641 1.00 86.94 82 LYS A N 1
ATOM 668 C CA . LYS A 1 82 ? 11.581 0.986 7.908 1.00 86.94 82 LYS A CA 1
ATOM 669 C C . LYS A 1 82 ? 11.127 -0.481 7.841 1.00 86.94 82 LYS A C 1
ATOM 671 O O . LYS A 1 82 ? 11.238 -1.173 8.845 1.00 86.94 82 LYS A O 1
ATOM 676 N N . TRP A 1 83 ? 10.544 -0.906 6.721 1.00 79.50 83 TRP A N 1
ATOM 677 C CA . TRP A 1 83 ? 10.125 -2.289 6.457 1.00 79.50 83 TRP A CA 1
ATOM 678 C C . TRP A 1 83 ? 11.198 -3.106 5.758 1.00 79.50 83 TRP A C 1
ATOM 680 O O . TRP A 1 83 ? 11.118 -4.331 5.763 1.00 79.50 83 TRP A O 1
ATOM 690 N N . LYS A 1 84 ? 12.144 -2.422 5.115 1.00 72.88 84 LYS A N 1
ATOM 691 C CA . LYS A 1 84 ? 13.324 -3.040 4.532 1.00 72.88 84 LYS A CA 1
ATOM 692 C C . LYS A 1 84 ? 14.343 -3.314 5.632 1.00 72.88 84 LYS A C 1
ATOM 694 O O . LYS A 1 84 ? 14.982 -4.381 5.550 1.00 72.88 84 LYS A O 1
#

Organism: NCBI:txid2804957

pLDDT: mean 75.21, std 20.9, range [41.25, 96.56]

Foldseek 3Di:
DDDDPVVPPDDPDPVVPVVPCPCPDDDPPPDPPDDPCPDPVNVVLLVVLCVVVVNDLVSSLVVCCVPPVPRRVVPDSVNSVVVD

Secondary structure (DSSP, 8-state):
----TTSTT--S--HHHHTT---SS-------SS--TT-HHHHHHHHHHHHHTTT-HHHHHHHHHHH-HHHHTT--HHHHHTT-

Sequence (84 aa):
AQGDLASISRPGFEEWQENRNGARGGKEQNKAVRTNWFHPFLWVGIDAAMRKADWSCEDAVKILHHEHPELYGKLTRRVIWKWK

Radius of gyration: 21.61 Å; chains: 1; bounding box: 50×42×40 Å